Protein AF-A0A354QAV2-F1 (afdb_monomer_lite)

Foldseek 3Di:
DPPPPVLLDQDDDPDVPDDPVVLVVQLVVQLVVLVPDDPVSNVPDPDRSSSSSSSCVSVVVTDDDDPPPPPPPPPDPDD

Radius of gyration: 16.88 Å; chains: 1; bounding box: 46×14×46 Å

Structure (mmCIF, N/CA/C/O backbone):
data_AF-A0A354QAV2-F1
#
_entry.id   AF-A0A354QAV2-F1
#
loop_
_atom_site.group_PDB
_atom_site.id
_atom_site.type_symbol
_atom_site.label_atom_id
_atom_site.label_alt_id
_atom_site.label_comp_id
_atom_site.label_asym_id
_atom_site.label_entity_id
_atom_site.label_seq_id
_atom_site.pdbx_PDB_ins_code
_atom_site.Cartn_x
_atom_site.Cartn_y
_atom_site.Cartn_z
_atom_site.occupancy
_atom_site.B_iso_or_equiv
_atom_site.auth_seq_id
_atom_site.auth_comp_id
_atom_site.auth_asym_id
_atom_site.auth_atom_id
_atom_site.pdbx_PDB_model_num
ATOM 1 N N . MET A 1 1 ? -9.396 -6.473 -21.288 1.00 46.12 1 MET A N 1
ATOM 2 C CA . MET A 1 1 ? -10.531 -6.054 -20.444 1.00 46.12 1 MET A CA 1
ATOM 3 C C . MET A 1 1 ? -10.128 -4.709 -19.871 1.00 46.12 1 MET A C 1
ATOM 5 O O . MET A 1 1 ? -9.108 -4.665 -19.193 1.00 46.12 1 MET A O 1
ATOM 9 N N . GLU A 1 2 ? -10.773 -3.615 -20.277 1.00 56.56 2 GLU A N 1
ATOM 10 C CA . GLU A 1 2 ? -10.470 -2.294 -19.710 1.00 56.56 2 GLU A CA 1
ATOM 11 C C . GLU A 1 2 ? -10.740 -2.343 -18.202 1.00 56.56 2 GLU A C 1
ATOM 13 O O . GLU A 1 2 ? -11.811 -2.781 -17.780 1.00 56.56 2 GLU A O 1
ATOM 18 N N . GLU A 1 3 ? -9.753 -1.969 -17.383 1.00 59.31 3 GLU A N 1
ATOM 19 C CA . GLU A 1 3 ? -9.980 -1.742 -15.954 1.00 59.31 3 GLU A CA 1
ATOM 20 C C . GLU A 1 3 ? -10.968 -0.583 -15.840 1.00 59.31 3 GLU A C 1
ATOM 22 O O . GLU A 1 3 ? -10.614 0.568 -16.093 1.00 59.31 3 GLU A O 1
ATOM 27 N N . SER A 1 4 ? -12.230 -0.883 -15.526 1.00 63.59 4 SER A N 1
ATOM 28 C CA . SER A 1 4 ? -13.226 0.162 -15.327 1.00 63.59 4 SER A CA 1
ATOM 29 C C . SER A 1 4 ? -12.822 0.984 -14.104 1.00 63.59 4 SER A C 1
ATOM 31 O O . SER A 1 4 ? -12.442 0.430 -13.074 1.00 63.59 4 SER A O 1
ATOM 33 N N . TYR A 1 5 ? -12.913 2.311 -14.206 1.00 58.78 5 TYR A N 1
ATOM 34 C CA . TYR A 1 5 ? -12.572 3.246 -13.126 1.00 58.78 5 TYR A CA 1
ATOM 35 C C . TYR A 1 5 ? -13.271 2.896 -11.795 1.00 58.78 5 TYR A C 1
ATOM 37 O O . TYR A 1 5 ? -12.722 3.096 -10.716 1.00 58.78 5 TYR A O 1
ATOM 45 N N . LEU A 1 6 ? -14.460 2.294 -11.888 1.00 59.44 6 LEU A N 1
ATOM 46 C CA . LEU A 1 6 ? -15.257 1.796 -10.767 1.00 59.44 6 LEU A CA 1
ATOM 47 C C . LEU A 1 6 ? -14.570 0.665 -9.987 1.00 59.44 6 LEU A C 1
ATOM 49 O O . LEU A 1 6 ? -14.691 0.631 -8.770 1.00 59.44 6 LEU A O 1
ATOM 53 N N . ASN A 1 7 ? -13.801 -0.207 -10.646 1.00 61.66 7 ASN A N 1
ATOM 54 C CA . ASN A 1 7 ? -13.055 -1.279 -9.975 1.00 61.66 7 ASN A CA 1
ATOM 55 C C . ASN A 1 7 ? -11.854 -0.754 -9.165 1.00 61.66 7 ASN A C 1
ATOM 57 O O . ASN A 1 7 ? -11.282 -1.497 -8.373 1.00 61.66 7 ASN A O 1
ATOM 61 N N . LEU A 1 8 ? -11.450 0.504 -9.378 1.00 65.38 8 LEU A N 1
ATOM 62 C CA . LEU A 1 8 ? -10.344 1.149 -8.659 1.00 65.38 8 LEU A CA 1
ATOM 63 C C . LEU A 1 8 ? -10.830 1.964 -7.455 1.00 65.38 8 LEU A C 1
ATOM 65 O O . LEU A 1 8 ? -10.022 2.346 -6.605 1.00 65.38 8 LEU A O 1
ATOM 69 N N . MET A 1 9 ? -12.133 2.242 -7.382 1.00 71.81 9 MET A N 1
ATOM 70 C CA . MET A 1 9 ? -12.724 2.962 -6.265 1.00 71.81 9 MET A CA 1
ATOM 71 C C . MET A 1 9 ? -13.085 1.983 -5.160 1.00 71.81 9 MET A C 1
ATOM 73 O O . MET A 1 9 ? -13.815 1.018 -5.364 1.00 71.81 9 MET A O 1
ATOM 77 N N . GLU A 1 10 ? -12.586 2.258 -3.964 1.00 73.94 10 GLU A N 1
ATOM 78 C CA . GLU A 1 10 ? -13.092 1.578 -2.790 1.00 73.94 10 GLU A CA 1
ATOM 79 C C . GLU A 1 10 ? -14.485 2.112 -2.455 1.00 73.94 10 GLU A C 1
ATOM 81 O O . GLU A 1 10 ? -14.691 3.322 -2.324 1.00 73.94 10 GLU A O 1
ATOM 86 N N . GLU A 1 11 ? -15.445 1.206 -2.304 1.00 72.75 11 GLU A N 1
ATOM 87 C CA . GLU A 1 11 ? -16.778 1.555 -1.8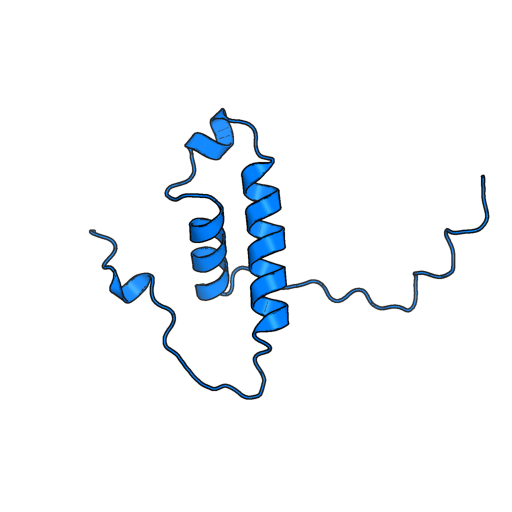35 1.00 72.75 11 GLU A CA 1
ATOM 88 C C . GLU A 1 11 ? -16.690 2.070 -0.390 1.00 72.75 11 GLU A C 1
ATOM 90 O O . GLU A 1 11 ? -16.224 1.364 0.506 1.00 72.75 11 GLU A O 1
ATOM 95 N N . HIS A 1 12 ? -17.134 3.307 -0.150 1.00 66.94 12 HIS A N 1
ATOM 96 C CA . HIS A 1 12 ? -17.146 3.876 1.194 1.00 66.94 12 HIS A CA 1
ATOM 97 C C . HIS A 1 12 ? -18.174 3.144 2.065 1.00 66.94 12 HIS A C 1
ATOM 99 O O . HIS A 1 12 ? -19.370 3.430 2.026 1.00 66.94 12 HIS A O 1
ATOM 105 N N . LYS A 1 13 ? -17.688 2.201 2.873 1.00 69.50 13 LYS A N 1
ATOM 106 C CA . LYS A 1 13 ? -18.440 1.553 3.946 1.00 69.50 13 LYS A CA 1
ATOM 107 C C . LYS A 1 13 ? -17.878 2.052 5.269 1.00 69.50 13 LYS A C 1
ATOM 109 O O . LYS A 1 13 ? -16.719 1.792 5.580 1.00 69.50 13 LYS A O 1
ATOM 114 N N . GLN A 1 14 ? -18.685 2.788 6.035 1.00 64.56 14 GLN A N 1
ATOM 115 C CA . GLN A 1 14 ? -18.349 3.073 7.428 1.00 64.56 14 GLN A CA 1
ATOM 116 C C . GLN A 1 14 ? -18.438 1.765 8.214 1.00 64.56 14 GLN A C 1
ATOM 118 O O . GLN A 1 14 ? -19.510 1.360 8.654 1.00 64.56 14 GLN A O 1
ATOM 123 N N . ASP A 1 15 ? -17.303 1.092 8.344 1.00 77.81 15 ASP A N 1
ATOM 124 C CA . ASP A 1 15 ? -17.103 0.015 9.300 1.00 77.81 15 ASP A CA 1
ATOM 125 C C . ASP A 1 15 ? -16.340 0.600 10.492 1.00 77.81 15 ASP A C 1
ATOM 127 O O . ASP A 1 15 ? -15.197 1.038 10.354 1.00 77.81 15 ASP A O 1
ATOM 131 N N . GLU A 1 16 ? -16.977 0.629 11.663 1.00 77.38 16 GLU A N 1
ATOM 132 C CA . GLU A 1 16 ? -16.387 1.144 12.908 1.00 77.38 16 GLU A CA 1
ATOM 133 C C . GLU A 1 16 ? -15.095 0.409 13.303 1.00 77.38 16 GLU A C 1
ATOM 135 O O . GLU A 1 16 ? -14.296 0.927 14.083 1.00 77.38 16 GLU A O 1
ATOM 140 N N . LYS A 1 17 ? -14.852 -0.786 12.749 1.00 78.81 17 LYS A N 1
ATOM 141 C CA . LYS A 1 17 ? -13.633 -1.570 12.981 1.00 78.81 17 LYS A CA 1
ATOM 142 C C . LYS A 1 17 ? -12.461 -1.139 12.098 1.00 78.81 17 LYS A C 1
ATOM 144 O O . LYS A 1 17 ? -11.343 -1.608 12.316 1.00 78.81 17 LYS A O 1
ATOM 149 N N . VAL A 1 18 ? -12.686 -0.281 11.100 1.00 78.31 18 VAL A N 1
ATOM 150 C CA . VAL A 1 18 ? -11.659 0.143 10.141 1.00 78.31 18 VAL A CA 1
ATOM 151 C C . VAL A 1 18 ? -11.025 1.460 10.579 1.00 78.31 18 VAL A C 1
ATOM 153 O O . VAL A 1 18 ? -11.651 2.517 10.586 1.00 78.31 18 VAL A O 1
ATOM 156 N N . ASN A 1 19 ? -9.727 1.415 10.879 1.00 86.19 19 ASN A N 1
ATOM 157 C CA . ASN A 1 19 ? -8.939 2.604 11.181 1.00 86.19 19 ASN A CA 1
ATOM 158 C C . ASN A 1 19 ? -8.342 3.213 9.896 1.00 86.19 19 ASN A C 1
ATOM 160 O O . ASN A 1 19 ? -7.427 2.655 9.283 1.00 86.19 19 ASN A O 1
ATOM 164 N N . LEU A 1 20 ? -8.829 4.395 9.503 1.00 86.62 20 LEU A N 1
ATOM 165 C CA . LEU A 1 20 ? -8.354 5.102 8.306 1.00 86.62 20 LEU A CA 1
ATOM 166 C C . LEU A 1 20 ? -6.887 5.544 8.409 1.00 86.62 20 LEU A C 1
ATOM 168 O O . LEU A 1 20 ? -6.175 5.529 7.405 1.00 86.62 20 LEU A O 1
ATOM 172 N N . PHE A 1 21 ? -6.401 5.895 9.601 1.00 89.62 21 PHE A N 1
ATOM 173 C CA . PHE A 1 21 ? -5.000 6.279 9.783 1.00 89.62 21 PHE A CA 1
ATOM 174 C C . PHE A 1 21 ? -4.068 5.081 9.603 1.00 89.62 21 PHE A C 1
ATOM 176 O O . PHE A 1 21 ? -3.077 5.180 8.880 1.00 89.62 21 PHE A O 1
ATOM 183 N N . GLU A 1 22 ? -4.404 3.928 10.186 1.00 88.38 22 GLU A N 1
ATOM 184 C CA . GLU A 1 22 ? -3.641 2.685 9.986 1.00 88.38 22 GLU A CA 1
ATOM 185 C C . GLU A 1 22 ? -3.577 2.302 8.510 1.00 88.38 22 GLU A C 1
ATOM 187 O O . GLU A 1 22 ? -2.522 1.905 8.004 1.00 88.38 22 GLU A O 1
ATOM 192 N N . LYS A 1 23 ? -4.685 2.485 7.795 1.00 88.88 23 LYS A N 1
ATOM 193 C CA . LYS A 1 23 ? -4.765 2.247 6.358 1.00 88.88 23 LYS A CA 1
ATOM 194 C C . LYS A 1 23 ? -3.839 3.168 5.569 1.00 88.88 23 LYS A C 1
ATOM 196 O O . LYS A 1 23 ? -3.037 2.692 4.766 1.00 88.88 23 LYS A O 1
ATOM 201 N N . VAL A 1 24 ? -3.879 4.475 5.840 1.00 91.12 24 VAL A N 1
ATOM 202 C CA . VAL A 1 24 ? -2.976 5.458 5.216 1.00 91.12 24 VAL A CA 1
ATOM 203 C C . VAL A 1 24 ? -1.511 5.112 5.492 1.00 91.12 24 VAL A C 1
ATOM 205 O O . VAL A 1 24 ? -0.693 5.124 4.568 1.00 91.12 24 VAL A O 1
ATOM 208 N N . ILE A 1 25 ? -1.166 4.738 6.727 1.00 93.19 25 ILE A N 1
ATOM 209 C CA . ILE A 1 25 ? 0.200 4.333 7.089 1.00 93.19 25 ILE A CA 1
ATOM 210 C C . ILE A 1 25 ? 0.607 3.061 6.332 1.00 93.19 25 ILE A C 1
ATOM 212 O O . ILE A 1 25 ? 1.724 2.992 5.814 1.00 93.19 25 ILE A O 1
ATOM 216 N N . THR A 1 26 ? -0.282 2.071 6.234 1.00 92.44 26 THR A N 1
ATOM 217 C CA . THR A 1 26 ? -0.039 0.812 5.508 1.00 92.44 26 THR A CA 1
ATOM 218 C C . THR A 1 26 ? 0.273 1.079 4.037 1.00 92.44 26 THR A C 1
ATOM 220 O O . THR A 1 26 ? 1.329 0.670 3.543 1.00 92.44 26 THR A O 1
ATOM 223 N N . MET A 1 27 ? -0.589 1.841 3.359 1.00 93.88 27 MET A N 1
ATOM 224 C CA . MET A 1 27 ? -0.409 2.208 1.951 1.00 93.88 27 MET A CA 1
ATOM 225 C C . MET A 1 27 ? 0.872 3.020 1.741 1.00 93.88 27 MET A C 1
ATOM 227 O O . MET A 1 27 ? 1.614 2.771 0.794 1.00 93.88 27 MET A O 1
ATOM 231 N N . THR A 1 28 ? 1.189 3.941 2.654 1.00 95.12 28 THR A N 1
ATOM 232 C CA . THR A 1 28 ? 2.395 4.779 2.559 1.00 95.12 28 THR A CA 1
ATOM 233 C C . THR A 1 28 ? 3.674 3.956 2.719 1.00 95.12 28 THR A C 1
ATOM 235 O O . THR A 1 28 ? 4.612 4.116 1.935 1.00 95.12 28 THR A O 1
ATOM 238 N N . LYS A 1 29 ? 3.721 3.030 3.687 1.00 95.25 29 LYS A N 1
ATOM 239 C CA . LYS A 1 29 ? 4.859 2.109 3.867 1.00 95.25 29 LYS A CA 1
ATOM 240 C C . LYS A 1 29 ? 5.069 1.246 2.624 1.00 95.25 29 LYS A C 1
ATOM 242 O O . LYS A 1 29 ? 6.203 1.096 2.164 1.00 95.25 29 LYS A O 1
ATOM 247 N N . ARG A 1 30 ? 3.984 0.727 2.045 1.00 95.69 30 ARG A N 1
ATOM 248 C CA . ARG A 1 30 ? 4.048 -0.072 0.819 1.00 95.69 30 ARG A CA 1
ATOM 249 C C . ARG A 1 30 ? 4.503 0.752 -0.384 1.00 95.69 30 ARG A C 1
ATOM 251 O O . ARG A 1 30 ? 5.420 0.334 -1.085 1.00 95.69 30 ARG A O 1
ATOM 258 N N . ALA A 1 31 ? 3.938 1.940 -0.584 1.00 96.38 31 ALA A N 1
ATOM 259 C CA . ALA A 1 31 ? 4.344 2.846 -1.652 1.00 96.38 31 ALA A CA 1
ATOM 260 C C . ALA A 1 31 ? 5.833 3.202 -1.546 1.00 96.38 31 ALA A C 1
ATOM 262 O O . ALA A 1 31 ? 6.544 3.141 -2.546 1.00 96.38 31 ALA A O 1
ATOM 263 N N . LYS A 1 32 ? 6.336 3.489 -0.336 1.00 97.19 32 LYS A N 1
ATOM 264 C CA . LYS A 1 32 ? 7.768 3.726 -0.096 1.00 97.19 32 LYS A CA 1
ATOM 265 C C . LYS A 1 32 ? 8.619 2.533 -0.541 1.00 97.19 32 LYS A C 1
ATOM 267 O O . LYS A 1 32 ? 9.589 2.732 -1.261 1.00 97.19 32 LYS A O 1
ATOM 272 N N . SER A 1 33 ? 8.226 1.310 -0.178 1.00 96.00 33 SER A N 1
ATOM 273 C CA . SER A 1 33 ? 8.910 0.086 -0.622 1.00 96.00 33 SER A CA 1
ATOM 274 C C . SER A 1 33 ? 8.931 -0.049 -2.149 1.00 96.00 33 SER A C 1
ATOM 276 O O . SER A 1 33 ? 9.968 -0.392 -2.707 1.00 96.00 33 SER A O 1
ATOM 278 N N . LEU A 1 34 ? 7.829 0.277 -2.827 1.00 96.31 34 LEU A N 1
ATOM 279 C CA . LEU A 1 34 ? 7.750 0.262 -4.290 1.00 96.31 34 LEU A CA 1
ATOM 280 C C . LEU A 1 34 ? 8.621 1.350 -4.944 1.00 96.31 34 LEU A C 1
ATOM 282 O O . LEU A 1 34 ? 9.214 1.113 -5.993 1.00 96.31 34 LEU A O 1
ATOM 286 N N . TYR A 1 35 ? 8.737 2.534 -4.333 1.00 96.50 35 TYR A N 1
ATOM 287 C CA . TYR A 1 35 ? 9.640 3.587 -4.815 1.00 96.50 35 TYR A CA 1
ATOM 288 C C . TYR A 1 35 ? 11.119 3.212 -4.681 1.00 96.50 35 TYR A C 1
ATOM 290 O O . TYR A 1 35 ? 11.918 3.666 -5.501 1.00 96.50 35 TYR A O 1
ATOM 298 N N . SER A 1 36 ? 11.465 2.389 -3.687 1.00 96.94 36 SER A N 1
ATOM 299 C CA . SER A 1 36 ? 12.823 1.888 -3.444 1.00 96.94 36 SER A CA 1
ATOM 300 C C . SER A 1 36 ? 13.248 0.737 -4.361 1.00 96.94 36 SER A C 1
ATOM 302 O O . SER A 1 36 ? 14.394 0.307 -4.275 1.00 96.94 36 SER A O 1
ATOM 304 N N . LEU A 1 37 ? 12.358 0.225 -5.217 1.00 95.81 37 LEU A N 1
ATOM 305 C CA . LEU A 1 37 ? 12.721 -0.773 -6.222 1.00 95.81 37 LEU A CA 1
ATOM 306 C C . LEU A 1 37 ? 13.687 -0.187 -7.259 1.00 95.81 37 LEU A C 1
ATOM 308 O O . LEU A 1 37 ? 13.619 1.000 -7.592 1.00 95.81 37 LEU A O 1
ATOM 312 N N . GLU A 1 38 ? 14.534 -1.053 -7.817 1.00 96.06 38 GLU A N 1
ATOM 313 C CA . GLU A 1 38 ? 15.341 -0.724 -8.992 1.00 96.06 38 GLU A CA 1
ATOM 314 C C . GLU A 1 38 ? 14.453 -0.273 -10.157 1.00 96.06 38 GLU A C 1
ATOM 316 O O . GLU A 1 38 ? 13.294 -0.675 -10.280 1.00 96.06 38 GLU A O 1
ATOM 321 N N . GLU A 1 39 ? 14.997 0.563 -11.040 1.00 93.56 39 GLU A N 1
ATOM 322 C CA . GLU A 1 39 ? 14.223 1.177 -12.120 1.00 93.56 39 GLU A CA 1
ATOM 323 C C . GLU A 1 39 ? 13.594 0.148 -13.070 1.00 93.56 39 GLU A C 1
ATOM 325 O O . GLU A 1 39 ? 12.438 0.311 -13.456 1.00 93.56 39 GLU A O 1
ATOM 330 N N . SER A 1 40 ? 14.301 -0.946 -13.363 1.00 93.69 40 SER A N 1
ATOM 331 C CA . SER A 1 40 ? 13.805 -2.073 -14.165 1.00 93.69 40 SER A CA 1
ATOM 332 C C . SER A 1 40 ? 12.581 -2.743 -13.528 1.00 93.69 40 SER A C 1
ATOM 334 O O . SER A 1 40 ? 11.574 -2.973 -14.197 1.00 93.69 40 SER A O 1
ATOM 336 N N . ALA A 1 41 ? 12.631 -3.000 -12.219 1.00 92.12 41 ALA A N 1
ATOM 337 C CA . ALA A 1 41 ? 11.527 -3.581 -11.462 1.00 92.12 41 ALA A CA 1
ATOM 338 C C . ALA A 1 41 ? 10.353 -2.599 -11.324 1.00 92.12 41 ALA A C 1
ATOM 340 O O . ALA A 1 41 ? 9.191 -2.986 -11.452 1.00 92.12 41 ALA A O 1
ATOM 341 N N . ARG A 1 42 ? 10.644 -1.309 -11.116 1.00 91.62 42 ARG A N 1
ATOM 342 C CA . ARG A 1 42 ? 9.635 -0.247 -11.014 1.00 91.62 42 ARG A CA 1
ATOM 343 C C . ARG A 1 42 ? 8.920 0.004 -12.344 1.00 91.62 42 ARG A C 1
ATOM 345 O O . ARG A 1 42 ? 7.725 0.284 -12.329 1.00 91.62 42 ARG A O 1
ATOM 352 N N . ALA A 1 43 ? 9.616 -0.131 -13.473 1.00 91.50 4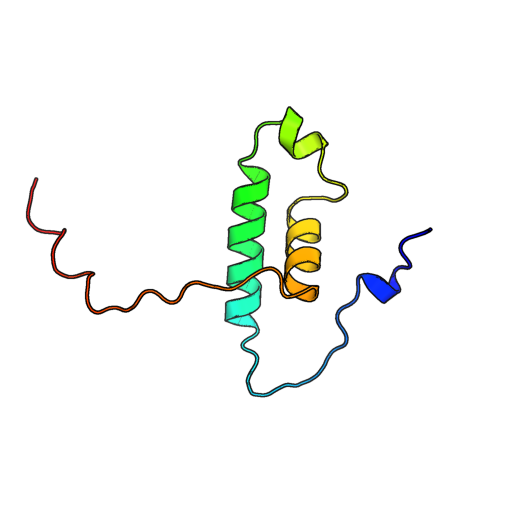3 ALA A N 1
ATOM 353 C CA . ALA A 1 43 ? 9.032 -0.039 -14.812 1.00 91.50 43 ALA A CA 1
ATOM 354 C C . ALA A 1 43 ? 8.049 -1.184 -15.119 1.00 91.50 43 ALA A C 1
ATOM 356 O O . ALA A 1 43 ? 7.171 -1.024 -15.962 1.00 91.50 43 ALA A O 1
ATOM 357 N N . GLY A 1 44 ? 8.161 -2.316 -14.414 1.00 92.69 44 GLY A N 1
ATOM 358 C CA . GLY A 1 44 ? 7.210 -3.426 -14.502 1.00 92.69 44 GLY A CA 1
ATOM 359 C C . GLY A 1 44 ? 5.881 -3.186 -13.775 1.00 92.69 44 GLY A C 1
ATOM 360 O O . GLY A 1 44 ? 4.960 -3.991 -13.912 1.00 92.69 44 GLY A O 1
ATOM 361 N N . LEU A 1 45 ? 5.752 -2.104 -12.997 1.00 91.56 45 LEU A N 1
ATOM 362 C CA . LEU A 1 45 ? 4.497 -1.769 -12.326 1.00 91.56 45 LEU A CA 1
ATOM 363 C C . LEU A 1 45 ? 3.477 -1.228 -13.331 1.00 91.56 45 LEU A C 1
ATOM 365 O O . LEU A 1 45 ? 3.768 -0.332 -14.119 1.00 91.56 45 LEU A O 1
ATOM 369 N N . LYS A 1 46 ? 2.239 -1.721 -13.238 1.00 90.88 46 LYS A N 1
ATOM 370 C CA . LYS A 1 46 ? 1.125 -1.254 -14.074 1.00 90.88 46 LYS A CA 1
ATOM 371 C C . LYS A 1 46 ? 0.762 0.211 -13.809 1.00 90.88 46 LYS A C 1
ATOM 373 O O . LYS A 1 46 ? 0.308 0.912 -14.707 1.00 90.88 46 LYS A O 1
ATOM 378 N N . HIS A 1 47 ? 0.966 0.662 -12.573 1.00 90.88 47 HIS A N 1
ATOM 379 C CA . HIS A 1 47 ? 0.547 1.965 -12.071 1.00 90.88 47 HIS A CA 1
ATOM 380 C C . HIS A 1 47 ? 1.666 2.651 -11.284 1.00 90.88 47 HIS A C 1
ATOM 382 O O . HIS A 1 47 ? 2.634 2.019 -10.859 1.00 90.88 47 HIS A O 1
ATOM 388 N N . LYS A 1 48 ? 1.514 3.958 -11.022 1.00 93.31 48 LYS A N 1
ATOM 389 C CA . LYS A 1 48 ? 2.428 4.681 -10.122 1.00 93.31 48 LYS A CA 1
ATOM 390 C C . LYS A 1 48 ? 2.444 4.007 -8.738 1.00 93.31 48 LYS A C 1
ATOM 392 O O . LYS A 1 48 ? 1.373 3.628 -8.261 1.00 93.31 48 LYS A O 1
ATOM 397 N N . PRO A 1 49 ? 3.598 3.931 -8.047 1.00 95.62 49 PRO A N 1
ATOM 398 C CA . PRO A 1 49 ? 3.739 3.189 -6.790 1.00 95.62 49 PRO A CA 1
ATOM 399 C C . PRO A 1 49 ? 2.677 3.488 -5.723 1.00 95.62 49 PRO A C 1
ATOM 401 O O . PRO A 1 49 ? 2.160 2.572 -5.090 1.00 95.62 49 PRO A O 1
ATOM 404 N N . THR A 1 50 ? 2.298 4.757 -5.551 1.00 94.56 50 THR A N 1
ATOM 405 C CA . THR A 1 50 ? 1.248 5.148 -4.597 1.00 94.56 50 THR A CA 1
ATOM 406 C C . THR A 1 50 ? -0.113 4.554 -4.960 1.00 94.56 50 THR A C 1
ATOM 408 O O . THR A 1 50 ? -0.819 4.055 -4.092 1.00 94.56 50 THR A O 1
ATOM 411 N N . PHE A 1 51 ? -0.474 4.576 -6.243 1.00 92.69 51 PHE A N 1
ATOM 412 C CA . PHE A 1 51 ? -1.753 4.046 -6.709 1.00 92.69 51 PHE A CA 1
ATOM 413 C C . PHE A 1 51 ? -1.772 2.516 -6.695 1.00 92.69 51 PHE A C 1
ATOM 415 O O . PHE A 1 51 ? -2.759 1.914 -6.284 1.00 92.69 51 PHE A O 1
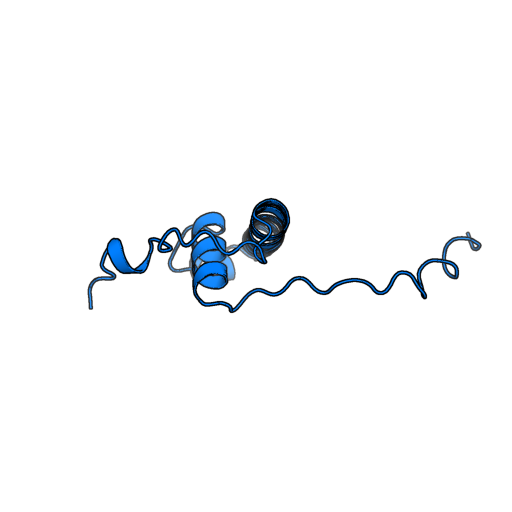ATOM 422 N N . GLN A 1 52 ? -0.643 1.888 -7.031 1.00 92.88 52 GLN A N 1
ATOM 423 C CA . GLN A 1 52 ? -0.464 0.445 -6.891 1.00 92.88 52 GLN A CA 1
ATOM 424 C C . GLN A 1 52 ? -0.673 -0.014 -5.438 1.00 92.88 52 GLN A C 1
ATOM 426 O O . GLN A 1 52 ? -1.362 -1.001 -5.204 1.00 92.88 52 GLN A O 1
ATOM 431 N N . ALA A 1 53 ? -0.136 0.720 -4.458 1.00 93.56 53 ALA A N 1
ATOM 432 C CA . ALA A 1 53 ? -0.327 0.408 -3.042 1.00 93.56 53 ALA A CA 1
ATOM 433 C C . ALA A 1 53 ? -1.791 0.555 -2.583 1.00 93.56 53 ALA A C 1
ATOM 435 O O . ALA A 1 53 ? -2.247 -0.232 -1.756 1.00 93.56 53 ALA A O 1
ATOM 436 N N . ILE A 1 54 ? -2.535 1.530 -3.122 1.00 91.12 54 ILE A N 1
ATOM 437 C CA . ILE A 1 54 ? -3.976 1.685 -2.854 1.00 91.12 54 ILE A CA 1
ATOM 438 C C . ILE A 1 54 ? -4.751 0.480 -3.395 1.00 91.12 54 ILE A C 1
ATOM 440 O O . ILE A 1 54 ? -5.560 -0.096 -2.674 1.00 91.12 54 ILE A O 1
ATOM 444 N N . LEU A 1 55 ? -4.468 0.052 -4.627 1.00 90.56 55 LEU A N 1
ATOM 445 C CA . LEU A 1 55 ? -5.107 -1.127 -5.220 1.00 90.56 55 LEU A CA 1
ATOM 446 C C . LEU A 1 55 ? -4.830 -2.400 -4.419 1.00 90.56 55 LEU A C 1
ATOM 448 O O . LEU A 1 55 ? -5.755 -3.123 -4.060 1.00 90.56 55 LEU A O 1
ATOM 452 N N . GLU A 1 56 ? -3.567 -2.639 -4.064 1.00 90.81 56 GLU A N 1
ATOM 453 C CA . GLU A 1 56 ? -3.187 -3.773 -3.217 1.00 90.81 56 GLU A CA 1
ATOM 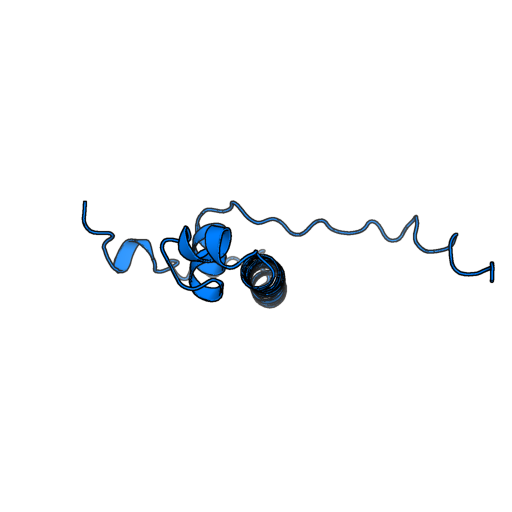454 C C . GLU A 1 56 ? -3.904 -3.742 -1.856 1.00 90.81 56 GLU A C 1
ATOM 456 O O . GLU A 1 56 ? -4.304 -4.790 -1.346 1.00 90.81 56 GLU A O 1
ATOM 461 N N . ASN A 1 57 ? -4.096 -2.553 -1.276 1.00 89.56 57 ASN A N 1
ATOM 462 C CA . ASN A 1 57 ? -4.849 -2.390 -0.038 1.00 89.56 57 ASN A CA 1
ATOM 463 C C . ASN A 1 57 ? -6.338 -2.721 -0.218 1.00 89.56 57 ASN A C 1
ATOM 465 O O . ASN A 1 57 ? -6.899 -3.443 0.602 1.00 89.56 57 ASN A O 1
ATOM 469 N N . ASN A 1 58 ? -6.972 -2.199 -1.269 1.00 86.12 58 ASN A N 1
ATOM 470 C CA . ASN A 1 58 ? -8.399 -2.406 -1.547 1.00 86.12 58 ASN A CA 1
ATOM 471 C C . ASN A 1 58 ? -8.721 -3.884 -1.811 1.00 86.12 58 ASN A C 1
ATOM 473 O O . ASN A 1 58 ? -9.790 -4.363 -1.450 1.00 86.12 58 ASN A O 1
ATOM 477 N N . GLU A 1 59 ? -7.771 -4.626 -2.377 1.00 86.19 59 GLU A N 1
ATOM 478 C CA . GLU A 1 59 ? -7.865 -6.076 -2.568 1.00 86.19 59 GLU A CA 1
ATOM 479 C C . GLU A 1 59 ? -7.584 -6.893 -1.290 1.00 86.19 59 GLU A C 1
ATOM 481 O O . GLU A 1 59 ? -7.576 -8.123 -1.330 1.00 86.19 59 GLU A O 1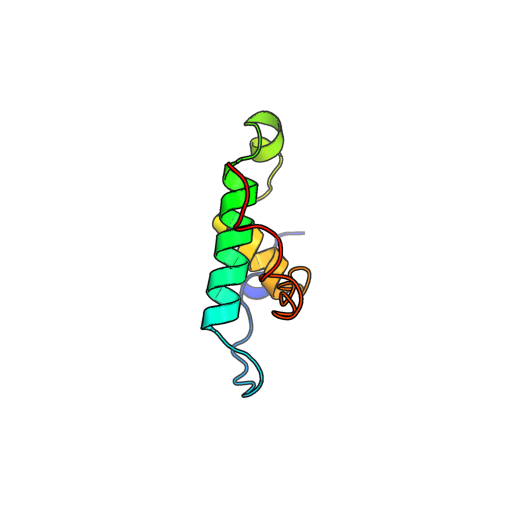
ATOM 486 N N . GLY A 1 60 ? -7.307 -6.241 -0.155 1.00 84.50 60 GLY A N 1
ATOM 487 C CA . GLY A 1 60 ? -7.007 -6.907 1.115 1.00 84.50 60 GLY A CA 1
ATOM 488 C C . GLY A 1 60 ? -5.641 -7.602 1.155 1.00 84.50 60 GLY A C 1
ATOM 489 O O . GLY A 1 60 ? -5.388 -8.411 2.047 1.00 84.50 60 GLY A O 1
ATOM 490 N N . ARG A 1 61 ? -4.736 -7.299 0.211 1.00 86.44 61 ARG A N 1
ATOM 491 C CA . ARG A 1 61 ? -3.401 -7.924 0.125 1.00 86.44 61 ARG A CA 1
ATOM 492 C C . ARG A 1 61 ? -2.386 -7.329 1.102 1.00 86.44 61 ARG A C 1
ATOM 494 O O . ARG A 1 61 ? -1.310 -7.896 1.28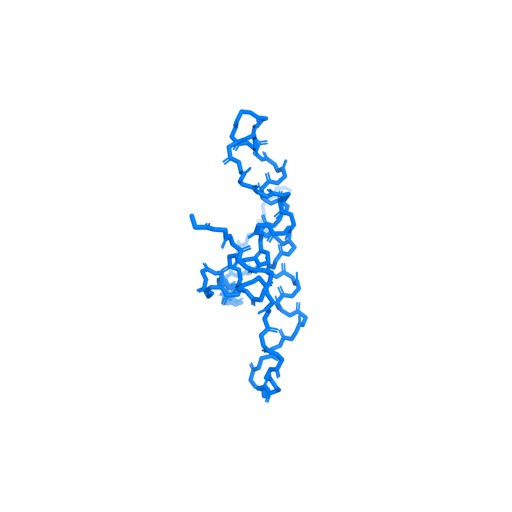3 1.00 86.44 61 ARG A O 1
ATOM 501 N N . LEU A 1 62 ? -2.706 -6.196 1.729 1.00 86.00 62 LEU A N 1
ATOM 502 C CA . LEU A 1 62 ? -1.841 -5.529 2.699 1.00 86.00 62 LEU A CA 1
ATOM 503 C C . LEU A 1 62 ? -2.389 -5.690 4.118 1.00 86.00 62 LEU A C 1
ATOM 505 O O . LEU A 1 62 ? -3.521 -5.320 4.407 1.00 86.00 62 LEU A O 1
ATOM 509 N N . THR A 1 63 ? -1.550 -6.192 5.022 1.00 82.31 63 THR A N 1
ATOM 510 C CA . THR A 1 63 ? -1.829 -6.223 6.461 1.00 82.31 63 THR A CA 1
ATOM 511 C C . THR A 1 63 ? -0.643 -5.647 7.222 1.00 82.31 63 THR A C 1
ATOM 513 O O . THR A 1 63 ? 0.519 -5.940 6.925 1.00 82.31 63 THR A O 1
ATOM 516 N N . MET A 1 64 ? -0.915 -4.789 8.207 1.00 81.00 64 MET A N 1
ATOM 517 C CA . MET A 1 64 ? 0.133 -4.288 9.087 1.00 81.00 64 MET A CA 1
ATOM 518 C C . MET A 1 64 ? 0.450 -5.353 10.134 1.00 81.00 64 MET A C 1
ATOM 520 O O . MET A 1 64 ? -0.408 -5.719 10.936 1.00 81.00 64 MET A O 1
ATOM 524 N N . LYS A 1 65 ? 1.699 -5.830 10.159 1.00 79.06 65 LYS A N 1
ATOM 525 C CA . LYS A 1 65 ? 2.181 -6.625 11.290 1.00 79.06 65 LYS A CA 1
ATOM 526 C C . LYS A 1 65 ? 2.180 -5.736 12.530 1.00 79.06 65 LYS A C 1
ATOM 528 O O . LYS A 1 65 ? 2.915 -4.751 12.587 1.00 79.06 65 LYS A O 1
ATOM 533 N N . ARG A 1 66 ? 1.344 -6.080 13.507 1.00 75.69 66 ARG A N 1
ATOM 534 C CA . ARG A 1 66 ? 1.411 -5.490 14.844 1.00 75.69 66 ARG A CA 1
ATOM 535 C C . ARG A 1 66 ? 2.658 -6.053 15.516 1.00 75.69 66 ARG A C 1
ATOM 537 O O . ARG A 1 66 ? 2.803 -7.269 15.613 1.00 75.69 66 ARG A O 1
ATOM 544 N N . VAL A 1 67 ? 3.576 -5.178 15.910 1.00 70.19 67 VAL A N 1
ATOM 545 C CA . VAL A 1 67 ? 4.703 -5.576 16.755 1.00 70.19 67 VAL A CA 1
ATOM 546 C C . VAL A 1 67 ? 4.114 -5.857 18.135 1.00 70.19 67 VAL A C 1
ATOM 548 O O . VAL A 1 67 ? 3.457 -4.986 18.699 1.00 70.19 67 VAL A O 1
ATOM 551 N N . GLN A 1 68 ? 4.275 -7.079 18.642 1.00 58.94 68 GLN A N 1
ATOM 552 C CA . GLN A 1 68 ? 4.020 -7.347 20.055 1.00 58.94 68 GLN A CA 1
ATOM 553 C C . GLN A 1 68 ? 5.131 -6.643 20.833 1.00 58.94 68 GLN A C 1
ATOM 555 O O . GLN A 1 68 ? 6.306 -6.950 20.645 1.00 58.94 68 GLN A O 1
ATOM 560 N N . THR A 1 69 ? 4.763 -5.657 21.648 1.00 58.44 69 THR A N 1
ATOM 561 C CA . THR A 1 69 ? 5.686 -4.790 22.399 1.00 58.44 69 THR A CA 1
ATOM 562 C C . THR A 1 69 ? 6.547 -5.554 23.416 1.00 58.44 69 THR A C 1
ATOM 564 O O . THR A 1 69 ? 7.469 -4.984 23.979 1.00 58.44 69 THR A O 1
ATOM 567 N N . GLU A 1 70 ? 6.297 -6.847 23.626 1.00 54.41 70 GLU A N 1
ATOM 568 C CA . GLU A 1 70 ? 6.955 -7.679 24.640 1.00 54.41 70 GLU A CA 1
ATOM 569 C C . GLU A 1 70 ? 8.438 -8.000 24.353 1.00 54.41 70 GLU A C 1
ATOM 571 O O . GLU A 1 70 ? 9.094 -8.566 25.213 1.00 54.41 70 GLU A O 1
ATOM 576 N N . ASN A 1 71 ? 8.993 -7.639 23.186 1.00 50.47 71 ASN A N 1
ATOM 577 C CA . ASN A 1 71 ? 10.384 -7.971 22.813 1.00 50.47 71 ASN A CA 1
ATOM 578 C C . ASN A 1 71 ? 11.249 -6.754 22.423 1.00 50.47 71 ASN A C 1
ATOM 580 O O . ASN A 1 71 ? 12.228 -6.906 21.700 1.00 50.47 71 ASN A O 1
ATOM 584 N N . LEU A 1 72 ? 10.884 -5.533 22.830 1.00 56.91 72 LEU A N 1
ATOM 585 C CA . LEU A 1 72 ? 11.651 -4.322 22.482 1.00 56.91 72 LEU A CA 1
ATOM 586 C C . LEU A 1 72 ? 12.621 -3.850 23.581 1.00 56.91 72 LEU A C 1
ATOM 588 O O . LEU A 1 72 ? 13.301 -2.851 23.370 1.00 56.91 72 LEU A O 1
ATOM 592 N N . GLU A 1 73 ? 12.707 -4.544 24.722 1.00 53.84 73 GLU A N 1
ATOM 593 C CA . GLU A 1 73 ? 13.556 -4.129 25.855 1.00 53.84 73 GLU A CA 1
ATOM 594 C C . GLU A 1 73 ? 14.973 -4.743 25.873 1.00 53.84 73 GLU A C 1
ATOM 596 O O . GLU A 1 73 ? 15.766 -4.358 26.723 1.00 53.84 73 GLU A O 1
ATOM 601 N N . GLU A 1 74 ? 15.350 -5.639 24.950 1.00 52.28 74 GLU A N 1
ATOM 602 C CA . GLU A 1 74 ? 16.644 -6.354 25.052 1.00 52.28 74 GLU A CA 1
ATOM 603 C C . GLU A 1 74 ? 17.796 -5.830 24.171 1.00 52.28 74 GLU A C 1
ATOM 605 O O . GLU A 1 74 ? 18.904 -6.339 24.292 1.00 52.28 74 GLU A O 1
ATOM 610 N N . ASP A 1 75 ? 17.606 -4.796 23.341 1.00 46.94 75 ASP A N 1
ATOM 611 C CA . ASP A 1 75 ? 18.624 -4.407 22.337 1.00 46.94 75 ASP A CA 1
ATOM 612 C C . ASP A 1 75 ? 19.092 -2.936 22.414 1.00 46.94 75 ASP A C 1
ATOM 614 O O . ASP A 1 75 ? 19.529 -2.361 21.416 1.00 46.94 75 ASP A O 1
ATOM 618 N N . SER A 1 76 ? 19.014 -2.291 23.589 1.00 51.81 76 SER A N 1
ATOM 619 C CA . SER A 1 76 ? 19.519 -0.913 23.775 1.00 51.81 76 SER A CA 1
ATOM 620 C C . SER A 1 76 ? 20.726 -0.749 24.704 1.00 51.81 76 SER A C 1
ATOM 622 O O . SER A 1 76 ? 21.138 0.387 24.916 1.00 51.81 76 SER A O 1
ATOM 624 N N . ASP A 1 77 ? 21.337 -1.834 25.188 1.00 51.47 77 ASP A N 1
ATOM 625 C CA . ASP A 1 77 ? 22.533 -1.780 26.045 1.00 51.47 77 ASP A CA 1
ATOM 626 C C . ASP A 1 77 ? 23.702 -2.597 25.461 1.00 51.47 77 ASP A C 1
ATOM 628 O O . ASP A 1 77 ? 24.146 -3.569 26.067 1.00 51.47 77 ASP A O 1
ATOM 632 N N . GLN A 1 78 ? 24.226 -2.219 24.286 1.00 44.47 78 GLN A N 1
ATOM 633 C CA . GLN A 1 78 ? 25.609 -2.541 23.876 1.00 44.47 78 GLN A CA 1
ATOM 634 C C . GLN A 1 78 ? 26.037 -1.789 22.597 1.00 44.47 78 GLN A C 1
ATOM 636 O O . GLN A 1 78 ? 25.790 -2.258 21.488 1.00 44.47 78 GLN A O 1
ATOM 641 N N . ALA A 1 79 ? 26.702 -0.636 22.762 1.00 37.31 79 ALA A N 1
ATOM 642 C CA . ALA A 1 79 ? 27.893 -0.184 22.012 1.00 37.31 79 ALA A CA 1
ATOM 643 C C . ALA A 1 79 ? 28.307 1.233 22.440 1.00 37.31 79 ALA A C 1
ATOM 645 O O . ALA A 1 79 ? 27.496 2.169 22.265 1.00 37.31 79 ALA A O 1
#

pLDDT: mean 79.22, std 16.57, range [37.31, 97.19]

Secondary structure (DSSP, 8-state):
----GGGGSPP----TT--HHHHHHHHHHHHHHHHTS-HHHHHT-SS-HHHHHHHHHHTT-----PPPGGGSSSSSS--

Sequence (79 aa):
MEESYLNLMEEHKQDEKVNLFEKVITMTKRAKSLYSLEESARAGLKHKPTFQAILENNEGRLTMKRVQTENLEEDSDQA